Protein AF-A0A957K049-F1 (afdb_monomer_lite)

pLDDT: mean 72.92, std 11.97, range [53.88, 96.25]

Secondary structure (DSSP, 8-state):
--SHHHHHHHHHHHHHHHHHHHHHT---------------EEEEETTEEEEE-S---S--S-EEETTEEE--STTTTTS-TT----SPEEE--

Sequence (93 aa):
LSKKPVRYLFLAGLLLLLLAAVATANGGLSVDWHTIDGGGGIAAASSYQLEGTIGQPEGGHQAVGGSYQLNGGYWGAAAPPDYAIYLPLVQRP

Foldseek 3Di:
DDCVVVVVVVVVVVVVVVVVVVVPPPPDDDDDDDDCQAQWDWDDDDQKIWIDTGDFPPPQAWDDDDPDTDFGTPCRPVDDRVDDDPGIDIDGD

Structure (mmCIF, N/CA/C/O backbone):
data_AF-A0A957K049-F1
#
_entry.id   AF-A0A957K049-F1
#
loop_
_atom_site.group_PDB
_atom_site.id
_atom_site.type_symbol
_atom_site.label_atom_id
_atom_site.label_alt_id
_atom_site.label_comp_id
_atom_site.label_asym_id
_atom_site.label_entity_id
_atom_site.label_seq_id
_atom_site.pd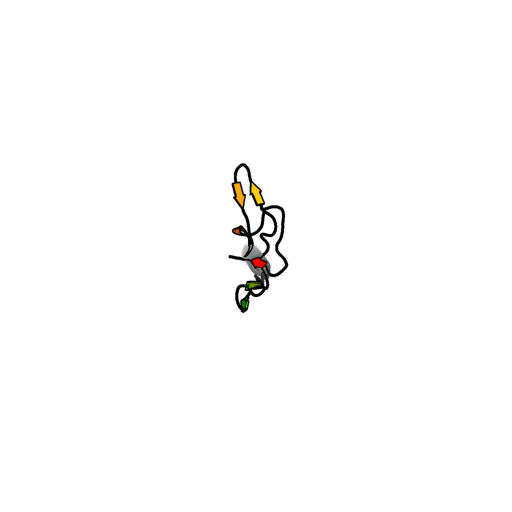bx_PDB_ins_code
_atom_site.Cartn_x
_atom_site.Cartn_y
_atom_site.Cartn_z
_atom_site.occupancy
_atom_site.B_iso_or_equiv
_atom_site.auth_seq_id
_atom_site.auth_comp_id
_atom_site.auth_asym_id
_atom_site.auth_atom_id
_atom_site.pdbx_PDB_model_num
ATOM 1 N N . LEU A 1 1 ? -45.648 -4.563 49.003 1.00 56.16 1 LEU A N 1
ATOM 2 C CA . LEU A 1 1 ? -45.670 -4.269 47.550 1.00 56.16 1 LEU A CA 1
ATOM 3 C C . LEU A 1 1 ? -44.817 -5.294 46.808 1.00 56.16 1 LEU A C 1
ATOM 5 O O . LEU A 1 1 ? -43.659 -5.487 47.161 1.00 56.16 1 LEU A O 1
ATOM 9 N N . SER A 1 2 ? -45.392 -5.993 45.830 1.00 61.44 2 SER A N 1
ATOM 10 C CA . SER A 1 2 ? -44.689 -7.002 45.026 1.00 61.44 2 SER A CA 1
ATOM 11 C C . SER A 1 2 ? -43.593 -6.336 44.186 1.00 61.44 2 SER A C 1
ATOM 13 O O . SER A 1 2 ? -43.902 -5.454 43.396 1.00 61.44 2 SER A O 1
ATOM 15 N N . LYS A 1 3 ? -42.322 -6.747 44.331 1.00 70.19 3 LYS A N 1
ATOM 16 C CA . LYS A 1 3 ? -41.174 -6.218 43.549 1.00 70.19 3 LYS A CA 1
ATOM 17 C C . LYS A 1 3 ? -41.129 -6.730 42.097 1.00 70.19 3 LYS A C 1
ATOM 19 O O . LYS A 1 3 ? -40.208 -6.410 41.350 1.00 70.19 3 LYS A O 1
ATOM 24 N N . LYS A 1 4 ? -42.121 -7.532 41.693 1.00 73.06 4 LYS A N 1
ATOM 25 C CA . LYS A 1 4 ? -42.249 -8.115 40.350 1.00 73.06 4 LYS A CA 1
ATOM 26 C C . LYS A 1 4 ? -42.214 -7.084 39.200 1.00 73.06 4 LYS A C 1
ATOM 28 O O . LYS A 1 4 ? -41.462 -7.337 38.267 1.00 73.06 4 LYS A O 1
ATOM 33 N N . PRO A 1 5 ? -42.903 -5.922 39.243 1.00 78.19 5 PRO A N 1
ATOM 34 C CA . PRO A 1 5 ? -42.887 -4.983 38.120 1.00 78.19 5 PRO A CA 1
ATOM 35 C C . PRO A 1 5 ? -41.512 -4.326 37.939 1.00 78.19 5 PRO A C 1
ATOM 37 O O . PRO A 1 5 ? -41.064 -4.155 36.813 1.00 78.19 5 PRO A O 1
ATOM 40 N N . VAL A 1 6 ? -40.789 -4.064 39.034 1.00 86.19 6 VAL A N 1
ATOM 41 C CA . VAL A 1 6 ? -39.415 -3.532 38.989 1.00 86.19 6 VAL A CA 1
ATOM 42 C C . VAL A 1 6 ? -38.458 -4.538 38.345 1.00 86.19 6 VAL A C 1
ATOM 44 O O . VAL A 1 6 ? -37.605 -4.157 37.551 1.00 86.19 6 VAL A O 1
ATOM 47 N N . ARG A 1 7 ? -38.634 -5.837 38.628 1.00 89.06 7 ARG A N 1
ATOM 48 C CA . ARG A 1 7 ? -37.852 -6.908 37.988 1.00 89.06 7 ARG A CA 1
ATOM 49 C C . ARG A 1 7 ? -38.103 -6.989 36.481 1.00 89.06 7 ARG A C 1
ATOM 51 O O . ARG A 1 7 ? -37.144 -7.122 35.733 1.00 89.06 7 ARG A O 1
ATOM 58 N N . TYR A 1 8 ? -39.354 -6.883 36.034 1.00 92.62 8 TYR A N 1
ATOM 59 C CA . TYR A 1 8 ? -39.670 -6.918 34.601 1.00 92.62 8 TYR A CA 1
ATOM 60 C C . TYR A 1 8 ? -39.166 -5.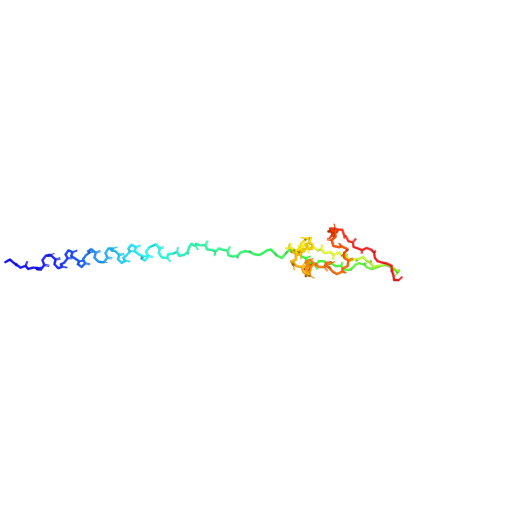680 33.857 1.00 92.62 8 TYR A C 1
ATOM 62 O O . TYR A 1 8 ? -38.628 -5.821 32.765 1.00 92.62 8 TYR A O 1
ATOM 70 N N . LEU A 1 9 ? -39.259 -4.492 34.463 1.00 94.38 9 LEU A N 1
ATOM 71 C CA . LEU A 1 9 ? -38.696 -3.263 33.891 1.00 94.38 9 LEU A CA 1
ATOM 72 C C . LEU A 1 9 ? -37.172 -3.344 33.760 1.00 94.38 9 LEU A C 1
ATOM 74 O O . LEU A 1 9 ? -36.623 -2.964 32.730 1.00 94.38 9 LEU A O 1
ATOM 78 N N . PHE A 1 10 ? -36.495 -3.894 34.769 1.00 94.94 10 PHE A N 1
ATOM 79 C CA . PHE A 1 10 ? -35.051 -4.103 34.718 1.00 94.94 10 PHE A CA 1
ATOM 80 C C . PHE A 1 10 ? -34.653 -5.108 33.628 1.00 94.94 10 PHE A C 1
ATOM 82 O O . PHE A 1 10 ? -33.735 -4.846 32.857 1.00 94.94 10 PHE A O 1
ATOM 89 N N . LEU A 1 11 ? -35.372 -6.232 33.518 1.00 96.00 11 LEU A N 1
ATOM 90 C CA . LEU A 1 11 ? -35.131 -7.234 32.473 1.00 96.00 11 LEU A CA 1
ATOM 91 C C . LEU A 1 11 ? -35.400 -6.681 31.067 1.00 96.00 11 LEU A C 1
ATOM 93 O O . LEU A 1 11 ? -34.627 -6.957 30.155 1.00 96.00 11 LEU A O 1
ATOM 97 N N . ALA A 1 12 ? -36.450 -5.875 30.895 1.00 95.75 12 ALA A N 1
ATOM 98 C CA . ALA A 1 12 ? -36.747 -5.212 29.628 1.00 95.75 12 ALA A CA 1
ATOM 99 C C . ALA A 1 12 ? -35.663 -4.189 29.254 1.00 95.75 12 ALA A C 1
ATOM 101 O O . ALA A 1 12 ? -35.227 -4.152 28.107 1.00 95.75 12 ALA A O 1
ATOM 102 N N . GLY A 1 13 ? -35.179 -3.408 30.226 1.00 96.06 13 GLY A N 1
ATOM 103 C CA . GLY A 1 13 ? -34.062 -2.483 30.023 1.00 96.06 13 GLY A CA 1
ATOM 104 C C . GLY A 1 13 ? -32.766 -3.204 29.644 1.00 96.06 13 GLY A C 1
ATOM 105 O O . GLY A 1 13 ? -32.086 -2.791 28.709 1.00 96.06 13 GLY A O 1
ATOM 106 N N . LEU A 1 14 ? -32.459 -4.320 30.311 1.00 96.25 14 LEU A N 1
ATOM 107 C CA . LEU A 1 14 ? -31.290 -5.139 29.990 1.00 96.25 14 LEU A CA 1
ATOM 108 C C . LEU A 1 14 ? -31.393 -5.744 28.584 1.00 96.25 14 LEU A C 1
ATOM 110 O O . LEU A 1 14 ? -30.420 -5.722 27.836 1.00 96.25 14 LEU A O 1
ATOM 114 N N . LEU A 1 15 ? -32.575 -6.236 28.208 1.00 96.06 15 LEU A N 1
ATOM 115 C CA . LEU A 1 15 ? -32.823 -6.763 26.870 1.00 96.06 15 LEU A CA 1
ATOM 116 C C . LEU A 1 15 ? -32.628 -5.674 25.804 1.00 96.06 15 LEU A C 1
ATOM 118 O O . LEU A 1 15 ? -31.917 -5.902 24.833 1.00 96.06 15 LEU A O 1
ATOM 122 N N . LEU A 1 16 ? -33.177 -4.474 26.009 1.00 96.00 16 LEU A N 1
ATOM 123 C CA . LEU A 1 16 ? -33.002 -3.347 25.085 1.00 96.00 16 LEU A CA 1
ATOM 124 C C . LEU A 1 16 ? -31.530 -2.947 24.912 1.00 96.00 16 LEU A C 1
ATOM 126 O O . LEU A 1 16 ? -31.092 -2.709 23.788 1.00 96.00 16 LEU A O 1
ATOM 130 N N . LEU A 1 17 ? -30.755 -2.922 26.000 1.00 95.00 17 LEU A N 1
ATOM 131 C CA . LEU A 1 17 ? -29.318 -2.636 25.948 1.00 95.00 17 LEU A CA 1
ATOM 132 C C . LEU A 1 17 ? -28.545 -3.707 25.167 1.00 95.00 17 LEU A C 1
ATOM 134 O O . LEU A 1 17 ? -27.661 -3.370 24.381 1.00 95.00 17 LEU A O 1
ATOM 138 N N . LEU A 1 18 ? -28.901 -4.984 25.337 1.00 93.94 18 LEU A N 1
ATOM 139 C CA . LEU A 1 18 ? -28.294 -6.085 24.588 1.00 93.94 18 LEU A CA 1
ATOM 140 C C . LEU A 1 18 ? -28.611 -5.995 23.090 1.00 93.94 18 LEU A C 1
ATOM 142 O O . LEU A 1 18 ? -27.705 -6.143 22.274 1.00 93.94 18 LEU A O 1
ATOM 146 N N . LEU A 1 19 ? -29.861 -5.696 22.715 1.00 91.75 19 LEU A N 1
ATOM 147 C CA . LEU A 1 19 ? -30.223 -5.509 21.305 1.00 91.75 19 LEU A CA 1
ATOM 148 C C . LEU A 1 19 ? -29.492 -4.312 20.674 1.00 91.75 19 LEU A C 1
ATOM 150 O O . LEU A 1 19 ? -29.036 -4.412 19.535 1.00 91.75 19 LEU A O 1
ATOM 154 N N . ALA A 1 20 ? -29.347 -3.204 21.407 1.00 88.12 20 ALA A N 1
ATOM 155 C CA . ALA A 1 20 ? -28.626 -2.027 20.927 1.00 88.12 20 ALA A CA 1
ATOM 156 C C . ALA A 1 20 ? -27.134 -2.321 20.691 1.00 88.12 20 ALA A C 1
ATOM 158 O O . ALA A 1 20 ? -26.596 -1.955 19.648 1.00 88.12 20 ALA A O 1
ATOM 159 N N . ALA A 1 21 ? -26.488 -3.040 21.615 1.00 87.25 21 ALA A N 1
ATOM 160 C CA . ALA A 1 21 ? -25.086 -3.429 21.477 1.00 87.25 21 ALA A CA 1
ATOM 161 C C . ALA A 1 21 ? -24.850 -4.319 20.243 1.00 87.25 21 ALA A C 1
ATOM 163 O O . ALA A 1 21 ? -23.901 -4.087 19.492 1.00 87.25 21 ALA A O 1
ATOM 164 N N . VAL A 1 22 ? -25.740 -5.289 19.990 1.00 85.75 22 VAL A N 1
ATOM 165 C CA . VAL A 1 22 ? -25.664 -6.174 18.812 1.00 85.75 22 VAL A CA 1
ATOM 166 C C . VAL A 1 22 ? -25.849 -5.392 17.509 1.00 85.75 22 VAL A C 1
ATOM 168 O O . VAL A 1 22 ? -25.119 -5.631 16.551 1.00 85.75 22 VAL A O 1
ATOM 171 N N . ALA A 1 23 ? -26.761 -4.416 17.470 1.00 80.88 23 ALA A N 1
ATOM 172 C CA . ALA A 1 23 ? -26.976 -3.586 16.282 1.00 80.88 23 ALA A CA 1
ATOM 173 C C . ALA A 1 23 ? -25.740 -2.740 15.909 1.00 80.88 23 ALA A C 1
ATOM 175 O O . ALA A 1 23 ? -25.469 -2.528 14.726 1.00 80.88 23 ALA A O 1
ATOM 176 N N . THR A 1 24 ? -24.970 -2.291 16.907 1.00 79.31 24 THR A N 1
ATOM 177 C CA . THR A 1 24 ? -23.738 -1.504 16.711 1.00 79.31 24 THR A CA 1
ATOM 178 C C . THR A 1 24 ? -22.482 -2.346 16.483 1.00 79.31 24 THR A C 1
ATOM 180 O O . THR A 1 24 ? -21.455 -1.803 16.092 1.00 79.31 24 THR A O 1
ATOM 183 N N . ALA A 1 25 ? -22.545 -3.662 16.708 1.00 76.69 25 ALA A N 1
ATOM 184 C CA . ALA A 1 25 ? -21.399 -4.568 16.591 1.00 76.69 25 ALA A CA 1
ATOM 185 C C . ALA A 1 25 ? -21.044 -4.944 15.142 1.00 76.69 25 ALA A C 1
ATOM 187 O O . ALA A 1 25 ? -20.125 -5.733 14.922 1.00 76.69 25 ALA A O 1
ATOM 188 N N . ASN A 1 26 ? -21.739 -4.380 14.151 1.00 69.69 26 ASN A N 1
ATOM 189 C CA . ASN A 1 26 ? -21.346 -4.489 12.754 1.00 69.69 26 ASN A CA 1
ATOM 190 C C . ASN A 1 26 ? -20.069 -3.665 12.555 1.00 69.69 26 ASN A C 1
ATOM 192 O O . ASN A 1 26 ? -20.130 -2.485 12.210 1.00 69.69 26 ASN A O 1
ATOM 196 N N . GLY A 1 27 ? -18.911 -4.282 12.826 1.00 69.06 27 GLY A N 1
ATOM 197 C CA . GLY A 1 27 ? -17.621 -3.790 12.354 1.00 69.06 27 GLY A CA 1
ATOM 198 C C . GLY A 1 27 ? -17.801 -3.462 10.881 1.00 69.06 27 GLY A C 1
ATOM 199 O O . GLY A 1 27 ? -18.245 -4.332 10.133 1.00 69.06 27 GLY A O 1
ATOM 200 N N . GLY A 1 28 ? -17.649 -2.180 10.536 1.00 73.56 28 GLY A N 1
ATOM 201 C CA . GLY A 1 28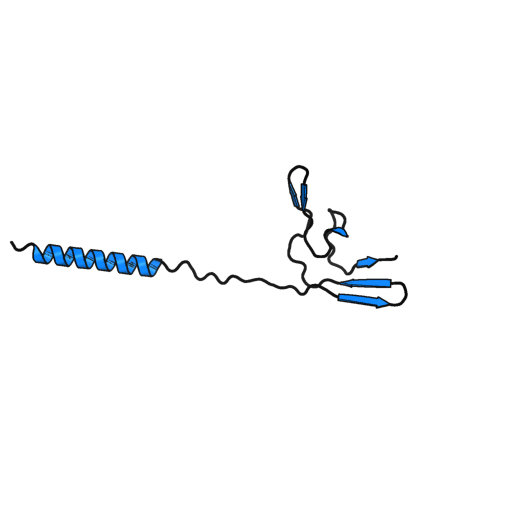 ? -18.146 -1.617 9.282 1.00 73.56 28 GLY A CA 1
ATOM 202 C C . GLY A 1 28 ? -17.815 -2.487 8.073 1.00 73.56 28 GLY A C 1
ATOM 203 O O . GLY A 1 28 ? -16.823 -3.209 8.084 1.00 73.56 28 GLY A O 1
ATOM 204 N N . LEU A 1 29 ? -18.653 -2.428 7.035 1.00 75.38 29 LEU A N 1
ATOM 205 C CA . LEU A 1 29 ? -18.416 -3.145 5.782 1.00 75.38 29 LEU A CA 1
ATOM 206 C C . LEU A 1 29 ? -17.024 -2.778 5.240 1.00 75.38 29 LEU A C 1
ATOM 208 O O . LEU A 1 29 ? -16.865 -1.731 4.616 1.00 75.38 29 LEU A O 1
ATOM 212 N N . SER A 1 30 ? -16.024 -3.625 5.500 1.00 73.00 30 SER A N 1
ATOM 213 C CA . SER A 1 30 ? -14.723 -3.541 4.848 1.00 73.00 30 SER A CA 1
ATOM 214 C C . SER A 1 30 ? -14.802 -4.395 3.604 1.00 73.00 30 SER A C 1
ATOM 216 O O . SER A 1 30 ? -15.008 -5.608 3.678 1.00 73.00 30 SER A O 1
ATOM 218 N N . VAL A 1 31 ? -14.695 -3.745 2.455 1.00 79.75 31 VAL A N 1
ATOM 219 C CA . VAL A 1 31 ? -14.422 -4.438 1.205 1.00 79.75 31 VAL A CA 1
ATOM 220 C C . VAL A 1 31 ? -12.945 -4.226 0.953 1.00 79.75 31 VAL A C 1
ATOM 222 O O . VAL A 1 31 ? -12.540 -3.171 0.461 1.00 79.75 31 VAL A O 1
ATOM 225 N N . ASP A 1 32 ? -12.148 -5.214 1.345 1.00 76.38 32 ASP A N 1
ATOM 226 C CA . ASP A 1 32 ? -10.726 -5.209 1.040 1.00 76.38 32 ASP A CA 1
ATOM 227 C C . ASP A 1 32 ? -10.593 -5.381 -0.477 1.00 76.38 32 ASP A C 1
ATOM 229 O O . ASP A 1 32 ? -11.058 -6.367 -1.056 1.00 76.38 32 ASP A O 1
ATOM 233 N N . TRP A 1 33 ? -10.025 -4.376 -1.141 1.00 73.19 33 TRP A N 1
ATOM 234 C CA . TRP A 1 33 ? -9.821 -4.372 -2.583 1.00 73.19 33 TRP A CA 1
ATOM 235 C C . TRP A 1 33 ? -8.335 -4.229 -2.886 1.00 73.19 33 TRP A C 1
ATOM 237 O O . TRP A 1 33 ? -7.612 -3.467 -2.245 1.00 73.19 33 TRP A O 1
ATOM 247 N N . HIS A 1 34 ? -7.891 -4.974 -3.892 1.00 65.12 34 HIS A N 1
ATOM 248 C CA . HIS A 1 34 ? -6.532 -4.924 -4.405 1.00 65.12 34 HIS A CA 1
ATOM 249 C C . HIS A 1 34 ? -6.600 -4.895 -5.928 1.00 65.12 34 HIS A C 1
ATOM 251 O O . HIS A 1 34 ? -7.357 -5.662 -6.528 1.00 65.12 34 HIS A O 1
ATOM 257 N N . THR A 1 35 ? -5.815 -4.026 -6.556 1.00 55.56 35 THR A N 1
ATOM 258 C CA . THR A 1 35 ? -5.613 -4.046 -8.003 1.00 55.56 35 THR A CA 1
ATOM 259 C C . THR A 1 35 ? -4.380 -4.885 -8.320 1.00 55.56 35 THR A C 1
ATOM 261 O O . THR A 1 35 ? -3.323 -4.717 -7.714 1.00 55.56 35 THR A O 1
ATOM 264 N N . ILE A 1 36 ? -4.522 -5.828 -9.257 1.00 58.75 36 ILE A N 1
ATOM 265 C CA . ILE A 1 36 ? -3.373 -6.350 -9.997 1.00 58.75 36 ILE A CA 1
ATOM 266 C C . ILE A 1 36 ? -3.322 -5.515 -11.253 1.00 58.75 36 ILE A C 1
ATOM 268 O O . ILE A 1 36 ? -4.020 -5.778 -12.234 1.00 58.75 36 ILE A O 1
ATOM 272 N N . ASP A 1 37 ? -2.499 -4.493 -11.209 1.00 55.06 37 ASP A N 1
ATOM 273 C CA . ASP A 1 37 ? -2.145 -3.810 -12.423 1.00 55.06 37 ASP A CA 1
ATOM 274 C C . ASP A 1 37 ? -1.157 -4.799 -13.141 1.00 55.06 37 ASP A C 1
ATOM 276 O O . ASP A 1 37 ? -0.235 -5.330 -12.526 1.00 55.06 37 ASP A O 1
ATOM 280 N N . GLY A 1 38 ? -1.395 -5.217 -14.392 1.00 59.69 38 GLY A N 1
ATOM 281 C CA . GLY A 1 38 ? -0.844 -6.497 -14.909 1.00 59.69 38 GLY A CA 1
ATOM 282 C C . GLY A 1 38 ? 0.663 -6.595 -15.242 1.00 59.69 38 GLY A C 1
ATOM 283 O O . GLY A 1 38 ? 1.075 -6.238 -16.324 1.00 59.69 38 GLY A O 1
ATOM 284 N N . GLY A 1 39 ? 1.535 -7.186 -14.431 1.00 62.44 39 GLY A N 1
ATOM 285 C CA . GLY A 1 39 ? 3.003 -7.177 -14.659 1.00 62.44 39 GLY A CA 1
ATOM 286 C C . GLY A 1 39 ? 3.592 -7.751 -15.971 1.00 62.44 39 GLY A C 1
ATOM 287 O O . GLY A 1 39 ? 4.222 -8.794 -15.924 1.00 62.44 39 GLY A O 1
ATOM 288 N N . GLY A 1 40 ? 3.534 -7.036 -17.101 1.00 68.31 40 GLY A N 1
ATOM 289 C CA . GLY A 1 40 ? 4.613 -6.985 -18.099 1.00 68.31 40 GLY A CA 1
ATOM 290 C C . GLY A 1 40 ? 4.785 -8.098 -19.123 1.00 68.31 40 GLY A C 1
ATOM 291 O O . GLY A 1 40 ? 4.095 -9.106 -19.095 1.00 68.31 40 GLY A O 1
ATOM 292 N N . GLY A 1 41 ? 5.717 -7.893 -20.062 1.00 70.88 41 GLY A N 1
ATOM 293 C CA . GLY A 1 41 ? 6.029 -8.833 -21.140 1.00 70.88 41 GLY A CA 1
ATOM 294 C C . GLY A 1 41 ? 7.337 -8.512 -21.867 1.00 70.88 41 GLY A C 1
ATOM 295 O O . GLY A 1 41 ? 7.750 -7.354 -21.943 1.00 70.88 41 GLY A O 1
ATOM 296 N N . ILE A 1 42 ? 7.981 -9.550 -22.403 1.00 76.56 42 ILE A N 1
ATOM 297 C CA . ILE A 1 42 ? 9.239 -9.452 -23.150 1.00 76.56 42 ILE A CA 1
ATOM 298 C C . ILE A 1 42 ? 8.933 -9.487 -24.648 1.00 76.56 42 ILE A C 1
ATOM 300 O O . ILE A 1 42 ? 8.326 -10.437 -25.143 1.00 76.56 42 ILE A O 1
ATOM 304 N N . ALA A 1 43 ? 9.394 -8.475 -25.375 1.00 77.00 43 ALA A N 1
ATOM 305 C CA . ALA A 1 43 ? 9.468 -8.477 -26.828 1.00 77.00 43 ALA A CA 1
ATOM 306 C C . ALA A 1 43 ? 10.945 -8.494 -27.243 1.00 77.00 43 ALA A C 1
ATOM 308 O O . ALA A 1 43 ? 11.721 -7.637 -26.831 1.00 77.00 43 ALA A O 1
ATOM 309 N N . ALA A 1 44 ? 11.349 -9.468 -28.056 1.00 83.38 44 ALA A N 1
ATOM 310 C CA . ALA A 1 44 ? 12.736 -9.617 -28.492 1.00 83.38 44 ALA A CA 1
ATOM 311 C C . ALA A 1 44 ? 12.847 -9.564 -30.018 1.00 83.38 44 ALA A C 1
ATOM 313 O O . ALA A 1 44 ? 12.027 -10.146 -30.731 1.00 83.38 44 ALA A O 1
ATOM 314 N N . ALA A 1 45 ? 13.886 -8.888 -30.512 1.00 81.75 45 ALA A N 1
ATOM 315 C CA . ALA A 1 45 ? 14.248 -8.872 -31.923 1.00 81.75 45 ALA A CA 1
ATOM 316 C C . ALA A 1 45 ? 15.774 -8.795 -32.086 1.00 81.75 45 ALA A C 1
ATOM 318 O O . ALA A 1 45 ? 16.418 -7.850 -31.629 1.00 81.75 45 ALA A O 1
ATOM 319 N N . SER A 1 46 ? 16.352 -9.768 -32.799 1.00 85.06 46 SER A N 1
ATOM 320 C CA . SER A 1 46 ? 17.795 -9.851 -33.069 1.00 85.06 46 SER A CA 1
ATOM 321 C C . SER A 1 46 ? 18.641 -9.725 -31.788 1.00 85.06 46 SER A C 1
ATOM 323 O O . SER A 1 46 ? 18.596 -10.612 -30.944 1.00 85.06 46 SER A O 1
ATOM 325 N N . SER A 1 47 ? 19.409 -8.642 -31.633 1.00 84.81 47 SER A N 1
ATOM 326 C CA . SER A 1 47 ? 20.315 -8.389 -30.503 1.00 84.81 47 SER A CA 1
ATOM 327 C C . SER A 1 47 ? 19.698 -7.527 -29.398 1.00 84.81 47 SER A C 1
ATOM 329 O O . SER A 1 47 ? 20.419 -7.076 -28.510 1.00 84.81 47 SER A O 1
ATOM 331 N N . TYR A 1 48 ? 18.398 -7.237 -29.481 1.00 73.19 48 TYR A N 1
ATOM 332 C CA . TYR A 1 48 ? 17.703 -6.352 -28.555 1.00 73.19 48 TYR A CA 1
ATOM 333 C C . TYR A 1 48 ? 16.560 -7.074 -27.857 1.00 73.19 48 TYR A C 1
ATOM 335 O O . TYR A 1 48 ? 15.781 -7.810 -28.473 1.00 73.19 48 TYR A O 1
ATOM 343 N N . GLN A 1 49 ? 16.449 -6.794 -26.565 1.00 80.50 49 GLN A N 1
ATOM 344 C CA . GLN A 1 49 ? 15.370 -7.243 -25.706 1.00 80.50 49 GLN A CA 1
ATOM 345 C C . GLN A 1 49 ? 14.665 -6.015 -25.130 1.00 80.50 49 GLN A C 1
ATOM 347 O O . GLN A 1 49 ? 15.313 -5.078 -24.657 1.00 80.50 49 GLN A O 1
ATOM 352 N N . LEU A 1 50 ? 13.338 -6.021 -25.219 1.00 76.19 50 LEU A N 1
ATOM 353 C CA . LEU A 1 50 ? 12.451 -5.014 -24.662 1.00 76.19 50 LEU A CA 1
ATOM 354 C C . LEU A 1 50 ? 11.606 -5.677 -23.586 1.00 76.19 50 LEU A C 1
ATOM 356 O O . LEU A 1 50 ? 10.848 -6.602 -23.875 1.00 76.19 50 LEU A O 1
ATOM 360 N N . GLU A 1 51 ? 11.704 -5.186 -22.363 1.00 74.00 51 GLU A N 1
ATOM 361 C CA . GLU A 1 51 ? 10.917 -5.700 -21.250 1.00 74.00 51 GLU A CA 1
ATOM 362 C C . GLU A 1 51 ? 9.965 -4.608 -20.754 1.00 74.00 51 GLU A C 1
ATOM 364 O O . GLU A 1 51 ? 10.384 -3.506 -20.392 1.00 74.00 51 GLU A O 1
ATOM 369 N N . GLY A 1 52 ? 8.665 -4.893 -20.786 1.00 68.50 52 GLY A N 1
ATOM 370 C CA . GLY A 1 52 ? 7.615 -4.018 -20.270 1.00 68.50 52 GLY A CA 1
ATOM 371 C C . GLY A 1 52 ? 7.016 -4.564 -18.979 1.00 68.50 52 GLY A C 1
ATOM 372 O O . GLY A 1 52 ? 7.116 -5.753 -18.710 1.00 68.50 52 GLY A O 1
ATOM 373 N N . THR A 1 53 ? 6.346 -3.706 -18.212 1.00 68.06 53 THR A N 1
ATO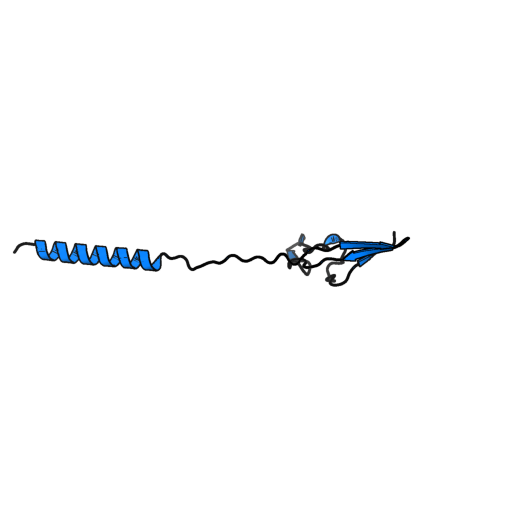M 374 C CA . THR A 1 53 ? 5.589 -4.035 -16.990 1.00 68.06 53 THR A CA 1
ATOM 375 C C . THR A 1 53 ? 4.253 -3.311 -17.047 1.00 68.06 53 THR A C 1
ATOM 377 O O . THR A 1 53 ? 4.276 -2.099 -17.235 1.00 68.06 53 THR A O 1
ATOM 380 N N . ILE A 1 54 ? 3.108 -3.980 -16.891 1.00 64.19 54 ILE A N 1
ATOM 381 C CA . ILE A 1 54 ? 1.844 -3.271 -16.631 1.00 64.19 54 ILE A CA 1
ATOM 382 C C . ILE A 1 54 ? 1.686 -3.331 -15.113 1.00 64.19 54 ILE A C 1
ATOM 384 O O . ILE A 1 54 ? 1.946 -4.341 -14.484 1.00 64.19 54 ILE A O 1
ATOM 388 N N . GLY A 1 55 ? 1.436 -2.201 -14.474 1.00 64.94 55 GLY A N 1
ATOM 389 C CA . GLY A 1 55 ? 1.026 -2.236 -13.085 1.00 64.94 55 GLY A CA 1
ATOM 390 C C . GLY A 1 55 ? 1.979 -2.704 -12.000 1.00 64.94 55 GLY A C 1
ATOM 391 O O . GLY A 1 55 ? 1.663 -3.569 -11.188 1.00 64.94 55 GLY A O 1
ATOM 392 N N . GLN A 1 56 ? 3.139 -2.073 -11.938 1.00 60.09 56 GLN A N 1
ATOM 393 C CA . GLN A 1 56 ? 3.956 -2.185 -10.743 1.00 60.09 56 GLN A CA 1
ATOM 394 C C . GLN A 1 56 ? 3.223 -1.584 -9.531 1.00 60.09 56 GLN A C 1
ATOM 396 O O . GLN A 1 56 ? 2.870 -0.406 -9.581 1.00 60.09 56 GLN A O 1
ATOM 401 N N . PRO A 1 57 ? 3.025 -2.350 -8.444 1.00 53.88 57 PRO A N 1
ATOM 402 C CA . PRO A 1 57 ? 2.516 -1.831 -7.184 1.00 53.88 57 PRO A CA 1
ATOM 403 C C . PRO A 1 57 ? 3.513 -0.868 -6.544 1.00 53.88 57 PRO A C 1
ATOM 405 O O . PRO A 1 57 ? 4.729 -1.078 -6.608 1.00 53.88 57 PRO A O 1
ATOM 408 N N . GLU A 1 58 ? 2.962 0.169 -5.917 1.00 54.72 58 GLU A N 1
ATOM 409 C CA . GLU A 1 58 ? 3.659 1.320 -5.346 1.00 54.72 58 GLU A CA 1
ATOM 410 C C . GLU A 1 58 ? 4.627 0.913 -4.222 1.00 54.72 58 GLU A C 1
ATOM 412 O O . GLU A 1 58 ? 4.320 0.920 -3.033 1.00 54.72 58 GLU A O 1
ATOM 417 N N . GLY A 1 59 ? 5.838 0.560 -4.632 1.00 53.88 59 GLY A N 1
ATOM 418 C CA . GLY A 1 59 ? 7.062 0.911 -3.926 1.00 53.88 59 GLY A CA 1
ATOM 419 C C . GLY A 1 59 ? 7.958 1.701 -4.873 1.00 53.88 59 GLY A C 1
ATOM 420 O O . GLY A 1 59 ? 9.143 1.402 -5.009 1.00 53.88 59 GLY A O 1
ATOM 421 N N . GLY A 1 60 ? 7.335 2.638 -5.597 1.00 59.88 60 GLY A N 1
ATOM 422 C CA . GLY A 1 60 ? 8.017 3.671 -6.351 1.00 59.88 60 GLY A CA 1
ATOM 423 C C . GLY A 1 60 ? 8.793 4.557 -5.386 1.00 5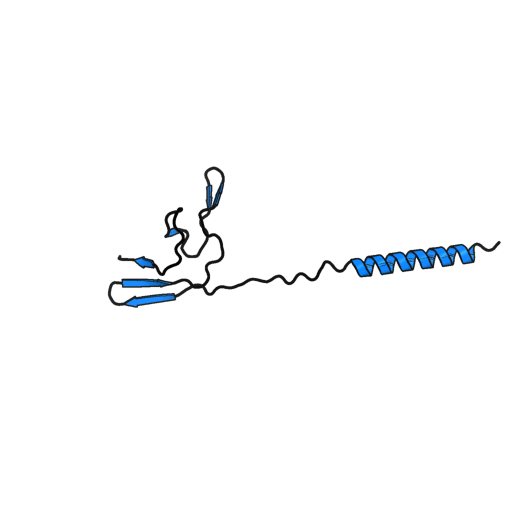9.88 60 GLY A C 1
ATOM 424 O O . GLY A 1 60 ? 8.293 4.938 -4.331 1.00 59.88 60 GLY A O 1
ATOM 425 N N . HIS A 1 61 ? 10.029 4.857 -5.773 1.00 56.69 61 HIS A N 1
ATOM 426 C CA . HIS A 1 61 ? 11.050 5.520 -4.968 1.00 56.69 61 HIS A CA 1
ATOM 427 C C . HIS A 1 61 ? 11.543 4.702 -3.772 1.00 56.69 61 HIS A C 1
ATOM 429 O O . HIS A 1 61 ? 10.806 4.167 -2.948 1.00 56.69 61 HIS A O 1
ATOM 435 N N . GLN A 1 62 ? 12.864 4.621 -3.706 1.00 63.56 62 GLN A N 1
ATOM 436 C CA . GLN A 1 62 ? 13.606 3.943 -2.669 1.00 63.56 62 GLN A CA 1
ATOM 437 C C . GLN A 1 62 ? 13.194 4.448 -1.273 1.00 63.56 62 GLN A C 1
ATOM 439 O O . GLN A 1 62 ? 13.400 5.613 -0.932 1.00 63.56 62 GLN A O 1
ATOM 444 N N . ALA A 1 63 ? 12.624 3.575 -0.441 1.00 69.50 63 ALA A N 1
ATOM 445 C CA . ALA A 1 63 ? 12.349 3.898 0.952 1.00 69.50 63 ALA A CA 1
ATOM 446 C C . ALA A 1 63 ? 13.642 3.740 1.761 1.00 69.50 63 ALA A C 1
ATOM 448 O O . ALA A 1 63 ? 14.229 2.658 1.817 1.00 69.50 63 ALA A O 1
ATOM 449 N N . VAL A 1 64 ? 14.104 4.825 2.380 1.00 72.00 64 VAL A N 1
ATOM 450 C CA . VAL A 1 64 ? 15.340 4.843 3.174 1.00 72.00 64 VAL A CA 1
ATOM 451 C C . VAL A 1 64 ? 15.027 4.893 4.669 1.00 72.00 64 VAL A C 1
ATOM 453 O O . VAL A 1 64 ? 14.197 5.680 5.120 1.00 72.00 64 VAL A O 1
ATOM 456 N N . GLY A 1 65 ? 15.697 4.046 5.450 1.00 77.06 65 GLY A N 1
ATOM 457 C CA . GLY A 1 65 ? 15.534 3.958 6.900 1.00 77.06 65 GLY A CA 1
ATOM 458 C C . GLY A 1 65 ? 16.854 3.611 7.581 1.00 77.06 65 GLY A C 1
ATOM 459 O O . GLY A 1 65 ? 17.293 2.462 7.563 1.00 77.06 65 GLY A O 1
ATOM 460 N N . GLY A 1 66 ? 17.509 4.604 8.190 1.00 81.56 66 GLY A N 1
ATOM 461 C CA . GLY A 1 66 ? 18.853 4.432 8.750 1.00 81.56 66 GLY A CA 1
ATOM 462 C C . GLY A 1 66 ? 19.871 4.095 7.655 1.00 81.56 66 GLY A C 1
ATOM 463 O O . GLY A 1 66 ? 19.976 4.818 6.670 1.00 81.56 66 GLY A O 1
ATOM 464 N N . SER A 1 67 ? 20.596 2.987 7.815 1.00 82.25 67 SER A N 1
ATOM 465 C CA . SER A 1 67 ? 21.538 2.473 6.805 1.00 82.25 67 SER A CA 1
ATOM 466 C C . SER A 1 67 ? 20.887 1.548 5.767 1.00 82.25 67 SER A C 1
ATOM 468 O O . SER A 1 67 ? 21.599 0.933 4.975 1.00 82.25 67 SER A O 1
ATOM 470 N N . TYR A 1 68 ? 19.560 1.396 5.792 1.00 71.31 68 TYR A N 1
ATOM 471 C CA . TYR A 1 68 ? 18.833 0.464 4.933 1.00 71.31 68 TYR A CA 1
ATOM 472 C C . TYR A 1 68 ? 18.067 1.197 3.836 1.00 71.31 68 TYR A C 1
ATOM 474 O O . TYR A 1 68 ? 17.534 2.288 4.046 1.00 71.31 68 TYR A O 1
ATOM 482 N N . GLN A 1 69 ? 18.006 0.561 2.669 1.00 71.81 69 GLN A N 1
ATOM 483 C CA . GLN A 1 69 ? 17.280 1.027 1.494 1.00 71.81 69 GLN A CA 1
ATOM 484 C C . GLN A 1 69 ? 16.356 -0.098 1.025 1.00 71.81 69 GLN A C 1
ATOM 486 O O . GLN A 1 69 ? 16.781 -1.250 0.924 1.00 71.81 69 GLN A O 1
ATOM 491 N N . LEU A 1 70 ? 15.099 0.232 0.752 1.00 70.50 70 LEU A N 1
ATOM 492 C CA . LEU A 1 70 ? 14.089 -0.672 0.219 1.00 70.50 70 LEU A CA 1
ATOM 493 C C . LEU A 1 70 ? 13.667 -0.160 -1.158 1.00 70.50 70 LEU A C 1
ATOM 495 O O . LEU A 1 70 ? 13.061 0.903 -1.261 1.00 70.50 70 LEU A O 1
ATOM 499 N N . ASN A 1 71 ? 13.963 -0.931 -2.202 1.00 70.62 71 ASN A N 1
ATOM 500 C CA . ASN A 1 71 ? 13.480 -0.662 -3.554 1.00 70.62 71 ASN A CA 1
ATOM 501 C C . ASN A 1 71 ? 12.256 -1.537 -3.824 1.00 70.62 71 ASN A C 1
ATOM 503 O O . ASN A 1 71 ? 12.347 -2.761 -3.723 1.00 70.62 71 ASN A O 1
ATOM 507 N N . GLY A 1 72 ? 11.125 -0.919 -4.157 1.00 67.94 72 GLY A N 1
ATOM 508 C CA . GLY A 1 72 ? 9.938 -1.625 -4.626 1.00 67.94 72 GLY A CA 1
ATOM 509 C C . GLY A 1 72 ? 9.784 -1.553 -6.145 1.00 67.94 72 GLY A C 1
ATOM 510 O O . GLY A 1 72 ? 10.586 -0.940 -6.848 1.00 67.94 72 GLY A O 1
ATOM 511 N N . GLY A 1 73 ? 8.744 -2.209 -6.654 1.00 70.00 73 GLY A N 1
ATOM 512 C CA . GLY A 1 73 ? 8.479 -2.316 -8.089 1.00 70.00 73 GLY A CA 1
ATOM 513 C C . GLY A 1 73 ? 9.248 -3.450 -8.783 1.00 70.00 73 GLY A C 1
ATOM 514 O O . GLY A 1 73 ? 10.276 -3.932 -8.311 1.00 70.00 73 GLY A O 1
ATOM 515 N N . TYR A 1 74 ? 8.742 -3.881 -9.941 1.00 68.69 74 TYR A N 1
ATOM 516 C CA . TYR A 1 74 ? 9.336 -4.933 -10.783 1.00 68.69 74 TYR A CA 1
ATOM 517 C C . TYR A 1 74 ? 10.757 -4.564 -11.251 1.00 68.69 74 TYR A C 1
ATOM 519 O O . TYR A 1 74 ? 11.583 -5.448 -11.456 1.00 68.69 74 TYR A O 1
ATOM 527 N N . TRP A 1 75 ? 11.082 -3.267 -11.339 1.00 70.00 75 TRP A N 1
ATOM 528 C CA . TRP A 1 75 ? 12.413 -2.779 -11.731 1.00 70.00 75 TRP A CA 1
ATOM 529 C C . TRP A 1 75 ? 13.331 -2.359 -10.570 1.00 70.00 75 TRP A C 1
ATOM 531 O O . TRP A 1 75 ? 14.389 -1.781 -10.822 1.00 70.00 75 TRP A O 1
ATOM 541 N N . GLY A 1 76 ? 12.983 -2.646 -9.312 1.00 65.62 76 GLY A N 1
ATOM 542 C CA . GLY A 1 76 ? 13.667 -2.090 -8.133 1.00 65.62 76 GLY A CA 1
ATOM 543 C C . GLY A 1 76 ? 15.186 -2.330 -8.041 1.00 65.62 76 GLY A C 1
ATOM 544 O O . GLY A 1 76 ? 15.880 -1.557 -7.390 1.00 65.62 76 GLY A O 1
ATOM 545 N N . ALA A 1 77 ? 15.738 -3.356 -8.699 1.00 62.97 77 ALA A N 1
ATOM 546 C CA . ALA A 1 77 ? 17.188 -3.606 -8.745 1.00 62.97 77 ALA A CA 1
ATOM 547 C C . ALA A 1 77 ? 17.882 -3.074 -10.016 1.00 62.97 77 ALA A C 1
ATOM 549 O O . ALA A 1 77 ? 19.108 -3.000 -10.060 1.00 62.97 77 ALA A O 1
ATOM 550 N N . ALA A 1 78 ? 17.111 -2.737 -11.054 1.00 63.31 78 ALA A N 1
ATOM 551 C CA . ALA A 1 78 ? 17.619 -2.288 -12.351 1.00 63.31 78 ALA A CA 1
ATOM 552 C C . ALA A 1 78 ? 17.631 -0.755 -12.487 1.00 63.31 78 ALA A C 1
ATOM 554 O O . ALA A 1 78 ? 18.370 -0.216 -13.310 1.00 63.31 78 ALA A O 1
ATOM 555 N N . ALA A 1 79 ? 16.821 -0.055 -11.689 1.00 58.97 79 ALA A N 1
ATOM 556 C CA . ALA A 1 79 ? 16.774 1.399 -11.649 1.00 58.97 79 ALA A CA 1
ATOM 557 C C . ALA A 1 79 ? 17.735 1.955 -10.584 1.00 58.97 79 ALA A C 1
ATOM 559 O O . ALA A 1 79 ? 17.755 1.440 -9.462 1.00 58.97 79 ALA A O 1
ATOM 560 N N . PRO A 1 80 ? 18.499 3.025 -10.870 1.00 59.47 80 PRO A N 1
ATOM 561 C CA . PRO A 1 80 ? 19.128 3.797 -9.810 1.00 59.47 80 PRO A CA 1
ATOM 562 C C . PRO A 1 80 ? 18.046 4.380 -8.885 1.00 59.47 80 PRO A C 1
ATOM 564 O O . PRO A 1 80 ? 16.934 4.654 -9.340 1.00 59.47 80 PRO A O 1
ATOM 567 N N . PRO A 1 81 ? 18.368 4.600 -7.604 1.00 57.69 81 PRO A N 1
ATOM 568 C CA . PRO A 1 81 ? 17.395 4.904 -6.551 1.00 57.69 81 PRO A CA 1
ATOM 569 C C . PRO A 1 81 ? 16.534 6.147 -6.789 1.00 57.69 81 PRO A C 1
ATOM 571 O O . PRO A 1 81 ? 15.412 6.240 -6.289 1.00 57.69 81 PRO A O 1
ATOM 574 N N . ASP A 1 82 ? 17.055 7.075 -7.588 1.00 62.16 82 ASP A N 1
ATOM 575 C CA . ASP A 1 82 ? 16.428 8.359 -7.881 1.00 62.16 82 ASP A CA 1
ATOM 576 C C . ASP A 1 82 ? 15.489 8.313 -9.097 1.00 62.16 82 ASP A C 1
ATOM 578 O O . ASP A 1 82 ? 14.794 9.292 -9.376 1.00 62.16 82 ASP A O 1
ATOM 5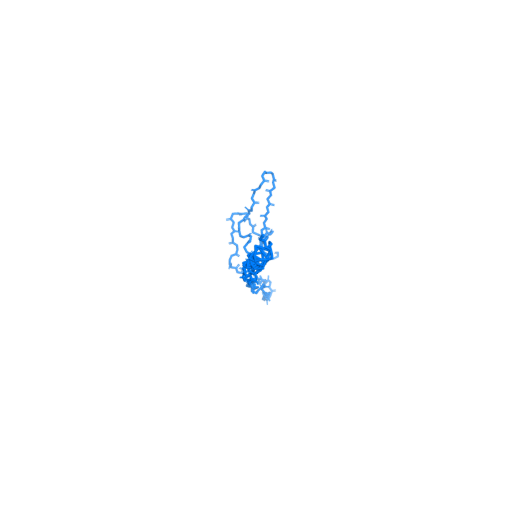82 N N . TYR A 1 83 ? 15.441 7.195 -9.832 1.00 58.56 83 TYR A N 1
ATOM 583 C CA . TYR A 1 83 ? 14.656 7.084 -11.059 1.00 58.56 83 TYR A CA 1
ATOM 584 C C . TYR A 1 83 ? 13.555 6.041 -10.929 1.00 58.56 83 TYR A C 1
ATOM 586 O O . TYR A 1 83 ? 13.797 4.862 -10.689 1.00 58.56 83 TYR A O 1
ATOM 594 N N . ALA A 1 84 ? 12.327 6.475 -11.183 1.00 63.22 84 ALA A N 1
ATOM 595 C CA . ALA A 1 84 ? 11.216 5.567 -11.391 1.00 63.22 84 ALA A CA 1
ATOM 596 C C . ALA A 1 84 ? 11.152 5.157 -12.874 1.00 63.22 84 ALA A C 1
ATOM 598 O O . ALA A 1 84 ? 11.174 6.002 -13.774 1.00 63.22 84 ALA A O 1
ATOM 599 N N . ILE A 1 85 ? 11.103 3.846 -13.133 1.00 63.97 85 ILE A N 1
ATOM 600 C CA . ILE A 1 85 ? 11.031 3.287 -14.489 1.00 63.97 85 ILE A CA 1
ATOM 601 C C . ILE A 1 85 ? 9.565 3.076 -14.858 1.00 63.97 85 ILE A C 1
ATOM 603 O O . ILE A 1 85 ? 8.948 2.079 -14.493 1.00 63.97 85 ILE A O 1
ATOM 607 N N . TYR A 1 86 ? 9.026 4.037 -15.606 1.00 61.31 86 TYR A N 1
ATOM 608 C CA . TYR A 1 86 ? 7.656 4.004 -16.134 1.00 61.31 86 TYR A CA 1
ATOM 609 C C . TYR A 1 86 ? 7.576 3.521 -17.588 1.00 61.31 86 TYR A C 1
ATOM 611 O O . TYR A 1 86 ? 6.491 3.256 -18.101 1.00 61.31 86 TYR A O 1
ATOM 619 N N . LEU A 1 87 ? 8.721 3.440 -18.269 1.00 65.81 87 LEU A N 1
ATOM 620 C CA . LEU A 1 87 ? 8.842 3.046 -19.670 1.00 65.81 87 LEU A CA 1
ATOM 621 C C . LEU A 1 87 ? 9.511 1.669 -19.774 1.00 65.81 87 LEU A C 1
ATOM 623 O O . LEU A 1 87 ? 10.294 1.313 -18.892 1.00 65.81 87 LEU A O 1
ATOM 627 N N . PRO A 1 88 ? 9.253 0.910 -20.853 1.00 65.75 88 PRO A N 1
ATOM 628 C CA . PRO A 1 88 ? 10.000 -0.306 -21.142 1.00 65.75 88 PRO A CA 1
ATOM 629 C C . PRO A 1 88 ? 11.513 -0.064 -21.159 1.00 65.75 88 PRO A C 1
ATOM 631 O O . PRO A 1 88 ? 11.987 0.934 -21.711 1.00 65.75 88 PRO A O 1
ATOM 634 N N . LEU A 1 89 ? 12.270 -0.992 -20.578 1.00 69.56 89 LEU A N 1
ATOM 635 C CA . LEU A 1 89 ? 13.725 -0.909 -20.515 1.00 69.56 89 LEU A CA 1
ATOM 636 C C . LEU A 1 89 ? 14.333 -1.592 -21.746 1.00 69.56 89 LEU A C 1
ATOM 638 O O . LEU A 1 89 ? 14.023 -2.747 -22.039 1.00 69.56 89 LEU A O 1
ATOM 642 N N . VAL A 1 90 ? 15.212 -0.879 -22.458 1.00 69.56 90 VAL A N 1
ATOM 643 C CA . VAL A 1 90 ? 16.028 -1.449 -23.540 1.00 69.56 90 VAL A CA 1
ATOM 644 C C . VAL A 1 90 ? 17.420 -1.715 -22.995 1.00 69.56 90 VAL A C 1
ATOM 646 O O . VAL A 1 90 ? 18.139 -0.782 -22.633 1.00 69.56 90 VAL A O 1
ATOM 649 N N . GLN A 1 91 ? 17.810 -2.984 -22.961 1.00 67.12 91 GLN A N 1
ATOM 650 C CA . GLN A 1 91 ? 19.145 -3.396 -22.546 1.00 67.12 91 GLN A CA 1
ATOM 651 C C . GLN A 1 91 ? 19.941 -3.895 -23.751 1.00 67.12 91 GLN A C 1
ATOM 653 O O . GLN A 1 91 ? 19.395 -4.455 -24.704 1.00 67.12 91 GLN A O 1
ATOM 658 N N . ARG A 1 92 ? 21.251 -3.663 -23.707 1.00 66.19 92 ARG A N 1
ATOM 659 C CA . ARG A 1 92 ? 22.219 -4.239 -24.640 1.00 66.19 92 ARG A CA 1
ATOM 660 C C . ARG A 1 92 ? 23.113 -5.183 -23.829 1.00 66.19 92 ARG A C 1
ATOM 662 O O . ARG A 1 92 ? 23.562 -4.740 -22.770 1.00 66.19 92 ARG A O 1
ATOM 669 N N . PRO A 1 93 ? 23.329 -6.428 -24.281 1.00 59.78 93 PRO A N 1
ATOM 670 C CA . PRO A 1 93 ? 24.222 -7.363 -23.604 1.00 59.78 93 PRO A CA 1
ATOM 671 C C . PRO A 1 93 ? 25.681 -6.890 -23.611 1.00 59.78 93 PRO A C 1
ATOM 673 O O . PRO A 1 93 ? 26.061 -6.116 -24.526 1.00 59.78 93 PRO A O 1
#

Radius of gyration: 30.08 Å; chains: 1; bounding box: 70×18×81 Å